Protein AF-A0A9N9VMU6-F1 (afdb_monomer_lite)

Sequence (62 aa):
MSKEPSESIAPRVWQACVICRRKKIKCDGNDPCRNCSSRNLICEYPGSNDNASSSRKSLSPA

Radius of gyration: 18.43 Å; chains: 1; bounding box: 47×32×51 Å

Organism: NCBI:txid160324

S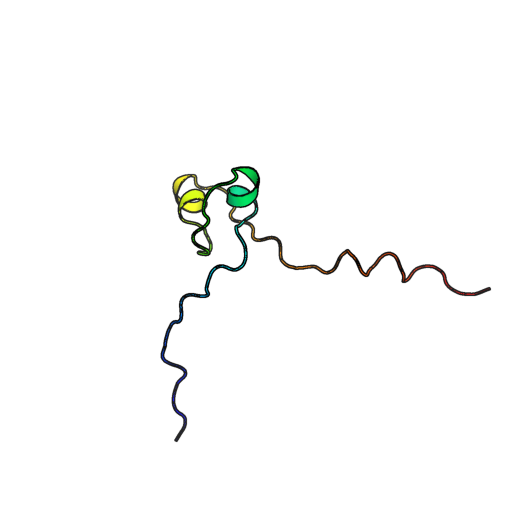econdary structure (DSSP, 8-state):
---------PPP--S--HHHHHHT------SS-HHHHHTT----------GGGSTTS-----

Foldseek 3Di:
DDDDPPDCPPPPQPFAFPVCVVVVHDFPNDVVTPVCVVVVHHGHRPPPPDPVPPVPPPDDDD

pLDDT: mean 73.37, std 14.65, range [47.94, 92.0]

Structure (mmCIF, N/CA/C/O backbone):
data_AF-A0A9N9VMU6-F1
#
_entry.id   AF-A0A9N9VMU6-F1
#
loop_
_atom_site.group_PDB
_atom_site.id
_atom_site.type_sym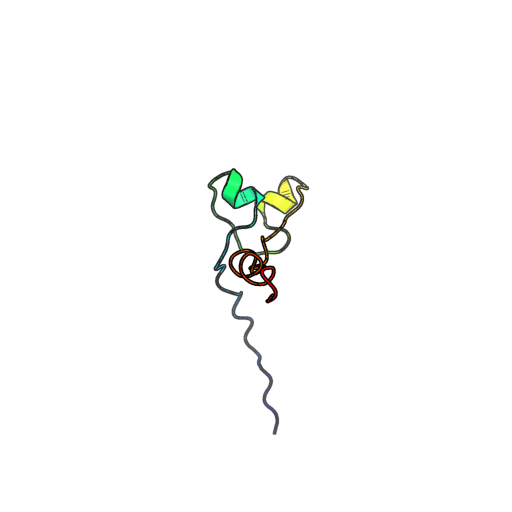bol
_atom_site.label_atom_id
_atom_site.label_alt_id
_atom_site.label_comp_id
_atom_site.label_asym_id
_atom_site.label_entity_id
_atom_site.label_seq_id
_atom_site.pdbx_PDB_ins_code
_atom_site.Cartn_x
_atom_site.Cartn_y
_atom_site.Cartn_z
_atom_site.occupancy
_atom_site.B_iso_or_equiv
_atom_site.auth_seq_id
_atom_site.auth_comp_id
_atom_site.auth_asym_id
_atom_site.auth_atom_id
_atom_site.pdbx_PDB_model_num
ATOM 1 N N . MET A 1 1 ? 27.880 -21.444 -20.405 1.00 47.94 1 MET A N 1
ATOM 2 C CA . MET A 1 1 ? 27.713 -21.459 -18.937 1.00 47.94 1 MET A CA 1
ATOM 3 C C . MET A 1 1 ? 26.802 -20.312 -18.541 1.00 47.94 1 MET A C 1
ATOM 5 O O . MET A 1 1 ? 27.220 -19.163 -18.594 1.00 47.94 1 MET A O 1
ATOM 9 N N . SER A 1 2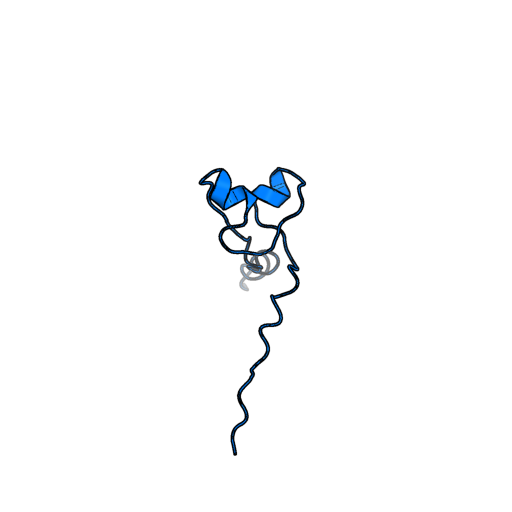 ? 25.550 -20.630 -18.230 1.00 50.78 2 SER A N 1
ATOM 10 C CA . SER A 1 2 ? 24.544 -19.708 -17.703 1.00 50.78 2 SER A CA 1
ATOM 11 C C . SER A 1 2 ? 24.932 -19.308 -16.276 1.00 50.78 2 SER A C 1
ATOM 13 O O . SER A 1 2 ? 25.122 -20.192 -15.446 1.00 50.78 2 SER A O 1
ATOM 15 N N . LYS A 1 3 ? 25.086 -18.012 -15.982 1.00 50.00 3 LYS A N 1
ATOM 16 C CA . LYS A 1 3 ? 25.207 -17.516 -14.601 1.00 50.00 3 LYS A CA 1
ATOM 17 C C . LYS A 1 3 ? 23.954 -16.722 -14.249 1.00 50.00 3 LYS A C 1
ATOM 19 O O . LYS A 1 3 ? 23.842 -15.551 -14.592 1.00 50.00 3 LYS A O 1
ATOM 24 N N . GLU A 1 4 ? 23.005 -17.436 -13.650 1.00 61.56 4 GLU A N 1
ATOM 25 C CA . GLU A 1 4 ? 22.312 -17.093 -12.403 1.00 61.56 4 GLU A CA 1
ATOM 26 C C . GLU A 1 4 ? 22.241 -15.588 -12.0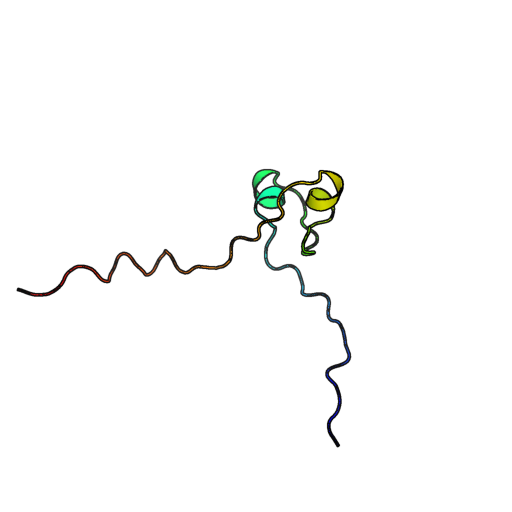66 1.00 61.56 4 GLU A C 1
ATOM 28 O O . GLU A 1 4 ? 23.248 -15.016 -11.631 1.00 61.56 4 GLU A O 1
ATOM 33 N N . PRO A 1 5 ? 21.067 -14.938 -12.163 1.00 57.25 5 PRO A N 1
ATOM 34 C CA . PRO A 1 5 ? 20.840 -13.646 -11.527 1.00 57.25 5 PRO A CA 1
ATOM 35 C C . PRO A 1 5 ? 20.692 -13.849 -10.009 1.00 57.25 5 PRO A C 1
ATOM 37 O O . PRO A 1 5 ? 19.597 -13.838 -9.455 1.00 57.25 5 PRO A O 1
ATOM 40 N N . SER A 1 6 ? 21.821 -14.069 -9.336 1.00 64.94 6 SER A N 1
ATOM 41 C CA . SER A 1 6 ? 21.944 -14.061 -7.880 1.00 64.94 6 SER A CA 1
ATOM 42 C C . SER A 1 6 ? 22.402 -12.681 -7.434 1.00 64.94 6 SER A C 1
ATOM 44 O O . SER A 1 6 ? 23.592 -12.445 -7.280 1.00 64.94 6 SER A O 1
ATOM 46 N N . GLU A 1 7 ? 21.458 -11.775 -7.223 1.00 55.00 7 GLU A N 1
ATOM 47 C CA . GLU A 1 7 ? 21.522 -10.877 -6.074 1.00 55.00 7 GLU A CA 1
ATOM 48 C C . GLU A 1 7 ? 20.134 -10.265 -5.909 1.00 55.00 7 GLU A C 1
ATOM 50 O O . GLU A 1 7 ? 19.640 -9.517 -6.754 1.00 55.00 7 GLU A O 1
ATOM 55 N N . SER A 1 8 ? 19.478 -10.631 -4.818 1.00 57.72 8 SER A N 1
ATOM 56 C CA . SER A 1 8 ? 18.228 -10.062 -4.336 1.00 57.72 8 SER A CA 1
ATOM 57 C C . SER A 1 8 ? 18.426 -8.584 -3.990 1.00 57.72 8 SER A C 1
ATOM 59 O O . SER A 1 8 ? 18.540 -8.204 -2.824 1.00 57.72 8 SER A O 1
ATOM 61 N N . ILE A 1 9 ? 18.482 -7.733 -5.014 1.00 61.53 9 ILE A N 1
ATOM 62 C CA . ILE A 1 9 ? 18.324 -6.290 -4.879 1.00 61.53 9 ILE A CA 1
ATOM 63 C C . ILE A 1 9 ? 16.869 -6.110 -4.470 1.00 61.53 9 ILE A C 1
ATOM 65 O O . ILE A 1 9 ? 15.980 -6.116 -5.321 1.00 61.53 9 ILE A O 1
ATOM 69 N N . ALA A 1 10 ? 16.617 -6.028 -3.160 1.00 58.97 10 ALA A N 1
ATOM 70 C CA . ALA A 1 10 ? 15.300 -5.682 -2.650 1.00 58.97 10 ALA A CA 1
ATOM 71 C C . ALA A 1 10 ? 14.829 -4.454 -3.445 1.00 58.97 10 ALA A C 1
ATOM 73 O O . ALA A 1 10 ? 15.546 -3.442 -3.454 1.00 58.97 10 ALA A O 1
ATOM 74 N N . PRO A 1 11 ? 13.721 -4.559 -4.202 1.00 58.44 11 PRO A N 1
ATOM 75 C CA . PRO A 1 11 ? 13.336 -3.523 -5.141 1.00 58.44 11 PRO A CA 1
ATOM 76 C C . PRO A 1 11 ? 13.226 -2.223 -4.356 1.00 58.44 11 PRO A C 1
ATOM 78 O O . PRO A 1 11 ? 12.469 -2.139 -3.387 1.00 58.44 11 PRO A O 1
ATOM 81 N N . ARG A 1 12 ? 14.039 -1.221 -4.724 1.00 58.38 12 ARG A N 1
ATOM 82 C CA . ARG A 1 12 ? 13.925 0.116 -4.136 1.00 58.38 12 ARG A CA 1
ATOM 83 C C . ARG A 1 12 ? 12.470 0.516 -4.287 1.00 58.38 12 ARG A C 1
ATOM 85 O O . ARG A 1 12 ? 11.976 0.602 -5.410 1.00 58.38 12 ARG A O 1
ATOM 92 N N . VAL A 1 13 ? 11.782 0.694 -3.163 1.00 64.06 13 VAL A N 1
ATOM 93 C CA . VAL A 1 13 ? 10.350 0.954 -3.195 1.00 64.06 13 VAL A CA 1
ATOM 94 C C . VAL A 1 13 ? 10.114 2.292 -3.891 1.00 64.06 13 VAL A C 1
ATOM 96 O O . VAL A 1 13 ? 10.367 3.361 -3.344 1.00 64.06 13 VAL A O 1
ATOM 99 N N . TRP A 1 14 ? 9.670 2.236 -5.142 1.00 68.56 14 TRP A N 1
ATOM 100 C CA . TRP A 1 14 ? 9.358 3.438 -5.913 1.00 68.56 14 TRP A CA 1
ATOM 101 C C . TRP A 1 14 ? 8.044 4.067 -5.436 1.00 68.56 14 TRP A C 1
ATOM 103 O O . TRP A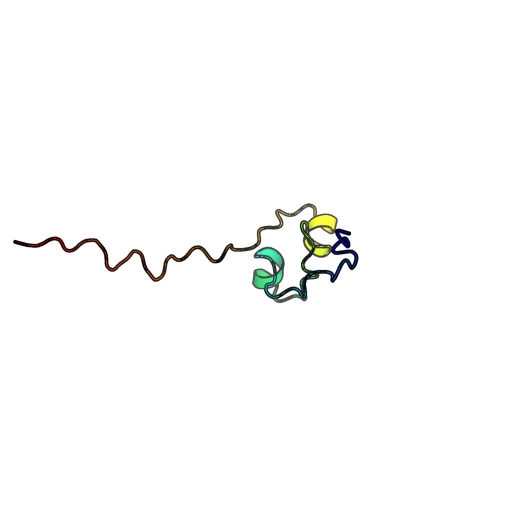 1 14 ? 7.818 5.269 -5.557 1.00 68.56 14 TRP A O 1
ATOM 113 N N . GLN A 1 15 ? 7.155 3.251 -4.871 1.00 77.31 15 GLN A N 1
ATOM 114 C CA . GLN A 1 15 ? 5.799 3.656 -4.556 1.00 77.31 15 GLN A CA 1
ATOM 115 C C . GLN A 1 15 ? 5.353 3.086 -3.219 1.00 77.31 15 GLN A C 1
ATOM 117 O O . GLN A 1 15 ? 5.454 1.892 -2.991 1.00 77.31 15 GLN A O 1
ATOM 122 N N . ALA A 1 16 ? 4.805 3.933 -2.351 1.00 86.12 16 ALA A N 1
ATOM 123 C CA . ALA A 1 16 ? 4.104 3.487 -1.156 1.00 86.12 16 ALA A CA 1
ATOM 124 C C . ALA A 1 16 ? 2.735 2.879 -1.508 1.00 86.12 16 ALA A C 1
ATOM 126 O O . ALA A 1 16 ? 2.049 3.379 -2.404 1.00 86.12 16 ALA A O 1
ATOM 127 N N . CYS A 1 17 ? 2.311 1.852 -0.767 1.00 89.06 17 CYS A N 1
ATOM 128 C CA . CYS A 1 17 ? 0.963 1.294 -0.880 1.00 89.06 17 CYS A CA 1
ATOM 129 C C . CYS A 1 17 ? -0.107 2.352 -0.556 1.00 89.06 17 CYS A C 1
ATOM 131 O O . CYS A 1 17 ? 0.174 3.368 0.093 1.00 89.06 17 CYS A O 1
ATOM 133 N N . VAL A 1 18 ? -1.354 2.106 -0.966 1.00 89.19 18 VAL A N 1
ATOM 134 C CA . VAL A 1 18 ? -2.506 2.997 -0.752 1.00 89.19 18 VAL A CA 1
ATOM 135 C C . VAL A 1 18 ? -2.644 3.372 0.725 1.00 89.19 18 VAL A C 1
ATOM 137 O O . VAL A 1 18 ? -2.845 4.542 1.045 1.00 89.19 18 VAL A O 1
ATOM 140 N N . ILE A 1 19 ? -2.469 2.419 1.643 1.00 90.62 19 ILE A N 1
ATOM 141 C CA . ILE A 1 19 ? -2.590 2.665 3.087 1.00 90.62 19 ILE A CA 1
ATOM 142 C C . ILE A 1 19 ? -1.498 3.612 3.590 1.00 90.62 19 ILE A C 1
ATOM 144 O O . ILE A 1 19 ? -1.805 4.590 4.278 1.00 90.62 19 ILE A O 1
ATOM 148 N N . CYS A 1 20 ? -0.236 3.359 3.237 1.00 90.81 20 CYS A N 1
ATOM 149 C CA . CYS A 1 20 ? 0.877 4.224 3.628 1.00 90.81 20 CYS A CA 1
ATOM 150 C C . CYS A 1 20 ? 0.774 5.610 2.978 1.00 90.81 20 CYS A C 1
ATOM 152 O O . CYS A 1 20 ? 1.032 6.602 3.658 1.00 90.81 20 CYS A O 1
ATOM 154 N N . ARG A 1 21 ? 0.318 5.702 1.718 1.00 89.19 21 ARG A N 1
ATOM 155 C CA . ARG A 1 21 ? 0.017 6.982 1.052 1.00 89.19 21 ARG A CA 1
ATOM 156 C C . ARG A 1 21 ? -1.074 7.760 1.784 1.00 89.19 21 ARG A C 1
ATOM 158 O O . ARG A 1 21 ? -0.868 8.930 2.094 1.00 89.19 21 ARG A O 1
ATOM 165 N N . ARG A 1 22 ? -2.205 7.121 2.109 1.00 89.31 22 ARG A N 1
ATOM 166 C CA . ARG A 1 22 ? -3.322 7.761 2.833 1.00 89.31 22 ARG A CA 1
ATOM 167 C C . ARG A 1 22 ? -2.912 8.223 4.227 1.00 89.31 22 ARG A C 1
ATOM 169 O O . ARG A 1 22 ? -3.314 9.298 4.653 1.00 89.31 22 ARG A O 1
ATOM 176 N N . LYS A 1 23 ? -2.086 7.435 4.918 1.00 88.94 23 LYS A N 1
ATOM 177 C CA . LYS A 1 23 ? -1.549 7.769 6.246 1.00 88.94 23 LYS A CA 1
ATOM 178 C C . LYS A 1 23 ? -0.334 8.706 6.204 1.00 88.94 23 LYS A C 1
ATOM 180 O O . LYS A 1 23 ? 0.111 9.118 7.266 1.00 88.94 23 LYS A O 1
ATOM 185 N N . LYS A 1 24 ? 0.198 9.031 5.017 1.00 87.19 24 LYS A N 1
ATOM 186 C CA . LYS A 1 24 ? 1.437 9.806 4.819 1.00 87.19 24 LYS A CA 1
ATOM 187 C C . LYS A 1 24 ? 2.621 9.291 5.655 1.00 87.19 24 LYS A C 1
ATOM 189 O O . LYS A 1 24 ? 3.373 10.071 6.228 1.00 87.19 24 LYS A O 1
ATOM 194 N N . ILE A 1 25 ? 2.785 7.971 5.724 1.00 87.62 25 ILE A N 1
ATOM 195 C CA . ILE A 1 25 ? 3.889 7.312 6.442 1.00 87.62 25 ILE A CA 1
ATOM 196 C C . ILE A 1 25 ? 4.856 6.634 5.469 1.00 87.62 25 ILE A C 1
ATOM 198 O O . ILE A 1 25 ? 4.501 6.338 4.324 1.00 87.62 25 ILE A O 1
ATOM 202 N N . LYS A 1 26 ? 6.071 6.335 5.944 1.00 82.62 26 LYS A N 1
ATOM 203 C CA . LYS A 1 26 ? 7.055 5.550 5.190 1.00 82.62 26 LYS A CA 1
ATOM 204 C C . LYS A 1 26 ? 6.488 4.158 4.887 1.00 82.62 26 LYS A C 1
ATOM 206 O O . LYS A 1 26 ? 5.917 3.507 5.759 1.00 82.62 26 LYS A O 1
ATOM 211 N N . CYS A 1 27 ? 6.625 3.725 3.639 1.00 87.06 27 CYS A N 1
ATOM 212 C CA . CYS A 1 27 ? 6.251 2.387 3.200 1.00 87.06 27 CYS A CA 1
ATOM 213 C C . CYS A 1 27 ? 7.517 1.585 2.916 1.00 87.06 27 CYS A C 1
ATOM 215 O O . CYS A 1 27 ? 8.429 2.104 2.278 1.00 87.06 27 CYS A O 1
ATOM 217 N N . ASP A 1 28 ? 7.555 0.335 3.368 1.00 85.44 28 ASP A N 1
ATOM 218 C CA . ASP A 1 28 ? 8.730 -0.532 3.227 1.00 85.44 28 ASP A CA 1
ATOM 219 C C . ASP A 1 28 ? 8.793 -1.257 1.874 1.00 85.44 28 ASP A C 1
ATOM 221 O O . ASP A 1 28 ? 9.777 -1.928 1.594 1.00 85.44 28 ASP A O 1
ATOM 225 N N . GLY A 1 29 ? 7.746 -1.163 1.047 1.00 79.62 29 GLY A N 1
ATOM 226 C CA . GLY A 1 29 ? 7.712 -1.809 -0.274 1.00 79.62 29 GLY A CA 1
ATOM 227 C C . GLY A 1 29 ? 7.537 -3.320 -0.280 1.00 79.62 29 GLY A C 1
ATOM 228 O O . GLY A 1 29 ? 7.568 -3.916 -1.347 1.00 79.62 29 GLY A O 1
ATOM 229 N N . ASN A 1 30 ? 7.360 -3.928 0.889 1.00 80.38 30 ASN A N 1
ATOM 230 C CA . ASN A 1 30 ? 6.977 -5.328 1.002 1.00 80.38 30 ASN A CA 1
ATOM 231 C C . ASN A 1 30 ? 5.477 -5.473 0.739 1.00 80.38 30 ASN A C 1
ATOM 233 O O . ASN A 1 30 ? 4.711 -4.573 1.087 1.00 80.38 30 ASN A O 1
ATOM 237 N N . ASP A 1 31 ? 5.065 -6.610 0.186 1.00 78.75 31 ASP A N 1
ATOM 238 C CA . ASP A 1 31 ? 3.659 -6.971 0.049 1.00 78.75 31 ASP A CA 1
ATOM 239 C C . ASP A 1 31 ? 3.370 -8.230 0.883 1.00 78.75 31 ASP A C 1
ATOM 241 O O . ASP A 1 31 ? 3.863 -9.306 0.543 1.00 78.75 31 ASP A O 1
ATOM 245 N N . PRO A 1 32 ? 2.653 -8.113 2.018 1.00 85.38 32 PRO A N 1
ATOM 246 C CA . PRO A 1 32 ? 2.100 -6.896 2.621 1.00 85.38 32 PRO A CA 1
ATOM 247 C C . PRO A 1 32 ? 3.150 -6.020 3.332 1.00 85.38 32 PRO A C 1
ATOM 249 O O . PRO A 1 32 ? 4.088 -6.503 3.967 1.00 85.38 32 PRO A O 1
ATOM 252 N N . CYS A 1 33 ? 2.946 -4.699 3.305 1.00 89.19 33 CYS A N 1
ATOM 253 C CA . CYS A 1 33 ? 3.844 -3.746 3.960 1.00 89.19 33 CYS A CA 1
ATOM 254 C C . CYS A 1 33 ? 3.863 -3.977 5.481 1.00 89.19 33 CYS A C 1
ATOM 256 O O . CYS A 1 33 ? 2.841 -4.372 6.040 1.00 89.19 33 CYS A O 1
ATOM 258 N N . ARG A 1 34 ? 4.957 -3.679 6.199 1.00 89.31 34 ARG A N 1
ATOM 259 C CA . ARG A 1 34 ? 5.059 -3.991 7.644 1.00 89.31 34 ARG A CA 1
ATOM 260 C C . ARG A 1 34 ? 3.913 -3.385 8.459 1.00 89.31 34 ARG A C 1
ATOM 262 O O . ARG A 1 34 ? 3.299 -4.062 9.273 1.00 89.31 34 ARG A O 1
ATOM 269 N N . ASN A 1 35 ? 3.543 -2.138 8.166 1.00 88.94 35 ASN A N 1
ATOM 270 C CA . ASN A 1 35 ? 2.400 -1.481 8.803 1.00 88.94 35 ASN A CA 1
ATOM 271 C C . ASN A 1 35 ? 1.042 -2.098 8.411 1.00 88.94 35 ASN A C 1
ATOM 273 O O . ASN A 1 35 ? 0.111 -2.096 9.213 1.00 88.94 35 ASN A O 1
ATOM 277 N N . CYS A 1 36 ? 0.916 -2.588 7.179 1.00 90.94 36 CYS A N 1
ATOM 278 C CA . CYS A 1 36 ? -0.283 -3.242 6.672 1.00 90.94 36 CYS A CA 1
ATOM 279 C C . CYS A 1 36 ? -0.453 -4.607 7.348 1.00 90.94 36 CYS A C 1
ATOM 281 O O . CYS A 1 36 ? -1.505 -4.875 7.915 1.00 90.94 36 CYS A O 1
ATOM 283 N N . SER A 1 37 ? 0.622 -5.399 7.387 1.00 91.00 37 SER A N 1
ATOM 284 C CA . SER A 1 37 ? 0.701 -6.698 8.056 1.00 91.00 37 SER A CA 1
ATOM 285 C C . SER A 1 37 ? 0.396 -6.587 9.551 1.00 91.00 37 SER A C 1
ATOM 287 O O . SER A 1 37 ? -0.513 -7.256 10.029 1.00 91.00 37 SER A O 1
ATOM 289 N N . SER A 1 38 ? 1.041 -5.670 10.285 1.00 92.00 38 SER A N 1
ATOM 290 C CA . SER A 1 38 ? 0.788 -5.505 11.728 1.00 92.00 38 SER A CA 1
ATOM 291 C C . SER A 1 38 ? -0.641 -5.079 12.068 1.00 92.00 38 SER A C 1
ATOM 293 O O . SER A 1 38 ? -1.108 -5.330 13.173 1.00 92.00 38 SER A O 1
ATOM 295 N N . ARG A 1 39 ? -1.333 -4.402 11.147 1.00 90.06 39 ARG A N 1
ATOM 296 C CA . ARG A 1 39 ? -2.726 -3.969 11.331 1.00 90.06 39 ARG A CA 1
ATOM 297 C C . ARG A 1 39 ? -3.727 -4.881 10.622 1.00 90.06 39 ARG A C 1
ATOM 299 O O . ARG A 1 39 ? -4.910 -4.558 10.607 1.00 90.06 39 ARG A O 1
ATOM 306 N N . ASN A 1 40 ? -3.244 -5.958 10.003 1.00 89.62 40 ASN A N 1
ATOM 307 C CA . ASN A 1 40 ? -4.016 -6.865 9.163 1.00 89.62 40 ASN A CA 1
ATOM 308 C C . ASN A 1 40 ? -4.871 -6.137 8.101 1.00 89.62 40 ASN A C 1
ATOM 310 O O . ASN A 1 40 ? -6.003 -6.524 7.811 1.00 89.62 40 ASN A O 1
ATOM 314 N N . LEU A 1 41 ? -4.336 -5.037 7.561 1.00 89.44 41 LEU A N 1
ATOM 315 C CA . LEU A 1 41 ? -4.983 -4.205 6.551 1.00 89.44 41 LEU A CA 1
ATOM 316 C C . LEU A 1 41 ? -4.626 -4.685 5.149 1.00 89.44 41 LEU A C 1
ATOM 318 O O . LEU A 1 41 ? -3.524 -5.176 4.905 1.00 89.44 41 LEU A O 1
ATOM 322 N N . ILE A 1 42 ? -5.536 -4.425 4.215 1.00 87.69 42 ILE A N 1
ATOM 323 C CA . ILE A 1 42 ? -5.337 -4.694 2.794 1.00 87.69 42 ILE A CA 1
ATOM 324 C C . ILE A 1 42 ? -4.194 -3.810 2.281 1.00 87.69 42 ILE A C 1
ATOM 326 O O . ILE A 1 42 ? -4.304 -2.581 2.226 1.00 87.69 42 ILE A O 1
ATOM 330 N N . CYS A 1 43 ? -3.071 -4.445 1.952 1.00 88.31 43 CYS A N 1
ATOM 331 C CA . CYS A 1 43 ? -1.940 -3.799 1.310 1.00 88.31 43 CYS A CA 1
ATOM 332 C C . CYS A 1 43 ? -2.192 -3.789 -0.195 1.00 88.31 43 CYS A C 1
ATOM 334 O O . CYS A 1 43 ? -2.010 -4.793 -0.864 1.00 88.31 43 CYS A O 1
ATOM 336 N N . GLU A 1 44 ? -2.654 -2.658 -0.715 1.00 86.69 44 GLU A N 1
ATOM 337 C CA . GLU A 1 44 ? -2.839 -2.484 -2.151 1.00 86.69 44 GLU A CA 1
ATOM 338 C C . GLU A 1 44 ? -1.812 -1.480 -2.662 1.00 86.69 44 GLU A C 1
ATOM 340 O O . GLU A 1 44 ? -1.693 -0.371 -2.130 1.00 86.69 44 GLU A O 1
ATOM 345 N N . TYR A 1 45 ? -1.048 -1.855 -3.680 1.00 84.25 45 TYR A N 1
ATOM 346 C CA . TYR A 1 45 ? -0.218 -0.919 -4.426 1.00 84.25 45 TYR A CA 1
ATOM 347 C C . TYR A 1 45 ? -1.006 -0.489 -5.659 1.00 84.25 45 TYR A C 1
ATOM 349 O O . TYR A 1 45 ? -1.407 -1.358 -6.430 1.00 84.25 45 TYR A O 1
ATOM 357 N N . PRO A 1 46 ? -1.243 0.820 -5.870 1.00 76.06 46 PRO A N 1
ATOM 358 C CA . PRO A 1 46 ? -1.948 1.256 -7.062 1.00 76.06 46 PRO A CA 1
ATOM 359 C C . PRO A 1 46 ? -1.041 0.961 -8.256 1.00 76.06 46 PRO A C 1
ATOM 361 O O . PRO A 1 46 ? -0.068 1.678 -8.489 1.00 76.06 46 PRO A O 1
ATOM 364 N N . GLY A 1 47 ? -1.305 -0.136 -8.968 1.00 69.81 47 GLY A N 1
ATOM 365 C CA . GLY A 1 47 ? -0.638 -0.426 -10.229 1.00 69.81 47 GLY A CA 1
ATOM 366 C C . GLY A 1 47 ? -0.796 0.790 -11.131 1.00 69.81 47 GLY A C 1
ATOM 367 O O . GLY A 1 47 ? -1.852 1.428 -11.115 1.00 69.81 47 GLY A O 1
ATOM 368 N N . SER A 1 48 ? 0.262 1.157 -11.851 1.00 61.88 48 SER A N 1
ATOM 369 C CA . SER A 1 48 ? 0.247 2.215 -12.861 1.00 61.88 48 SER A CA 1
ATOM 370 C C . SER A 1 48 ? -0.698 1.826 -13.998 1.00 61.88 48 SER A C 1
ATOM 372 O O . SER A 1 48 ? -0.254 1.549 -15.094 1.00 61.88 48 SER A O 1
ATOM 374 N N . ASN A 1 49 ? -1.998 1.739 -13.740 1.00 56.28 49 ASN A N 1
ATOM 375 C CA . ASN A 1 49 ? -2.996 1.439 -14.742 1.00 56.28 49 ASN A CA 1
ATOM 376 C C . ASN A 1 49 ? -3.469 2.774 -15.307 1.00 56.28 49 ASN A C 1
ATOM 378 O O . ASN A 1 49 ? -4.505 3.297 -14.898 1.00 56.28 49 ASN A O 1
ATOM 382 N N . ASP A 1 50 ? -2.618 3.367 -16.144 1.00 56.75 50 ASP A N 1
ATOM 383 C CA . ASP A 1 50 ? -2.923 3.944 -17.463 1.00 56.75 50 ASP A CA 1
ATOM 384 C C . ASP A 1 50 ? -4.286 4.622 -17.701 1.00 56.75 50 ASP A C 1
ATOM 386 O O . ASP A 1 50 ? -4.758 4.668 -18.833 1.00 56.75 50 ASP A O 1
ATOM 390 N N . ASN A 1 51 ? -4.962 5.191 -16.704 1.00 57.31 51 ASN A N 1
ATOM 391 C CA . ASN A 1 51 ? -6.295 5.760 -16.934 1.00 57.31 51 ASN A CA 1
ATOM 392 C C . ASN A 1 51 ? -6.260 7.189 -17.499 1.00 57.31 51 ASN A C 1
ATOM 394 O O . ASN A 1 51 ? -7.290 7.738 -17.871 1.00 57.31 51 ASN A O 1
ATOM 398 N N . ALA A 1 52 ? -5.072 7.777 -17.665 1.00 52.75 52 ALA A N 1
ATOM 399 C CA . ALA A 1 52 ? -4.918 9.058 -18.355 1.00 52.75 52 ALA A CA 1
ATOM 400 C C . ALA A 1 52 ? -4.961 8.938 -19.897 1.00 52.75 52 ALA A C 1
ATOM 402 O O . ALA A 1 52 ? -4.947 9.960 -20.579 1.00 52.75 52 ALA A O 1
ATOM 403 N N . SER A 1 53 ? -5.035 7.723 -20.469 1.00 54.69 53 SER A N 1
ATOM 404 C CA . SER A 1 53 ? -5.013 7.511 -21.933 1.00 54.69 53 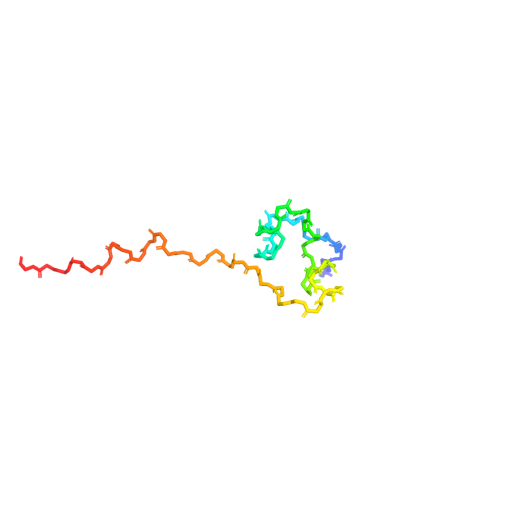SER A CA 1
ATOM 405 C C . SER A 1 53 ? -6.272 6.838 -22.513 1.00 54.69 53 SER A C 1
ATOM 407 O O . SER A 1 53 ? -6.317 6.526 -23.711 1.00 54.69 53 SER A O 1
ATOM 409 N N . SER A 1 54 ? -7.320 6.635 -21.707 1.00 57.66 54 SER A N 1
ATOM 410 C CA . SER A 1 54 ? -8.593 6.065 -22.187 1.00 57.66 54 SER A CA 1
ATOM 411 C C . SER A 1 54 ? -9.642 7.113 -22.572 1.00 57.66 54 SER A C 1
ATOM 413 O O . SER A 1 54 ? -10.480 6.823 -23.419 1.00 57.66 54 SER A O 1
ATOM 415 N N . SER A 1 55 ? -9.540 8.368 -22.113 1.00 59.59 55 SER A N 1
ATOM 416 C CA . SER A 1 55 ? -10.502 9.423 -22.502 1.00 59.59 55 SER A CA 1
ATOM 417 C C . SER A 1 55 ? -10.327 9.998 -23.916 1.00 59.59 55 SER A C 1
ATOM 419 O O . SER A 1 55 ? -11.070 10.895 -24.295 1.00 59.59 55 SER A O 1
ATOM 421 N N . ARG A 1 56 ? -9.383 9.499 -24.730 1.00 61.94 56 ARG A N 1
ATOM 422 C CA . ARG A 1 56 ? -9.185 9.971 -26.120 1.00 61.94 56 ARG A CA 1
ATOM 423 C C . ARG A 1 56 ? -9.580 8.977 -27.217 1.00 61.94 56 ARG A C 1
ATOM 425 O O . ARG A 1 56 ? -9.226 9.213 -28.367 1.00 61.94 56 ARG A O 1
ATOM 432 N N . LYS A 1 57 ? -10.244 7.856 -26.899 1.00 62.31 57 LYS A N 1
ATOM 433 C CA . LYS A 1 57 ? -10.614 6.830 -27.905 1.00 62.31 57 LYS A CA 1
ATOM 434 C C . LYS A 1 57 ? -12.113 6.663 -28.178 1.00 62.31 57 LYS A C 1
ATOM 436 O O . LYS A 1 57 ? -12.510 5.670 -28.772 1.00 62.31 57 LYS A O 1
ATOM 441 N N . SER A 1 58 ? -12.944 7.651 -27.861 1.00 61.84 58 SER A N 1
ATOM 442 C CA . SER A 1 58 ? -14.366 7.614 -28.228 1.00 61.84 58 SER A CA 1
ATOM 443 C C . SER A 1 58 ? -14.854 8.929 -28.833 1.00 61.84 58 SER A C 1
ATOM 445 O O . SER A 1 58 ? -15.761 9.558 -28.305 1.00 61.84 58 SER A O 1
ATOM 447 N N . LEU A 1 59 ? -14.257 9.343 -29.949 1.00 62.62 59 LEU A N 1
ATOM 448 C CA . LEU A 1 59 ? -14.953 10.134 -30.965 1.00 62.62 59 LEU A CA 1
ATOM 449 C C . LEU A 1 59 ? -14.599 9.501 -32.314 1.00 62.62 59 LEU A C 1
ATOM 451 O O . LEU A 1 59 ? -13.521 9.728 -32.858 1.00 62.62 59 LEU A O 1
ATOM 455 N N . SER A 1 60 ? -15.464 8.589 -32.760 1.00 58.66 60 SER A N 1
ATOM 456 C CA . SER A 1 60 ? -15.426 8.002 -34.100 1.00 58.66 60 SER A CA 1
ATOM 457 C C . SER A 1 60 ? -16.078 8.953 -35.116 1.00 58.66 60 SER A C 1
ATOM 459 O O . SER A 1 60 ? -16.873 9.805 -34.715 1.00 58.66 60 SER A O 1
ATOM 461 N N . PRO A 1 61 ? -15.706 8.829 -36.400 1.00 67.44 61 PRO A N 1
ATOM 462 C CA . PRO A 1 61 ? -15.946 9.809 -37.453 1.00 67.44 61 PRO A CA 1
ATOM 463 C C . PRO A 1 61 ? -17.381 9.748 -37.992 1.00 67.44 61 PRO A C 1
ATOM 465 O O . PRO A 1 61 ? -17.989 8.677 -38.011 1.00 67.44 61 PRO A O 1
ATOM 468 N N . ALA A 1 62 ? -17.877 10.888 -38.474 1.00 54.38 62 ALA A N 1
ATOM 469 C CA . ALA A 1 62 ? -19.014 10.997 -39.385 1.00 54.38 62 ALA A CA 1
ATOM 470 C C . ALA A 1 62 ? -18.639 11.963 -40.512 1.00 54.38 62 ALA A C 1
ATOM 472 O O . ALA A 1 62 ? -17.986 12.985 -40.192 1.00 54.38 62 ALA A O 1
#

InterPro domains:
  IPR001138 Zn(2)Cys(6) fungal-type DNA-binding domain [PF00172] (15-49)
  IPR001138 Zn(2)Cys(6) fungal-type DNA-binding domain [PS00463] (16-43)
  IPR001138 Zn(2)Cys(6) fungal-type DNA-binding domain [PS50048] (16-45)
  IPR001138 Zn(2)Cys(6) fungal-type DNA-binding domain [SM00066] (11-54)
  IPR001138 Zn(2)Cys(6) fungal-type DNA-binding domain [cd00067] (12-46)
  IPR036864 Zn(2)-C6 fungal-type DNA-binding domain superfamily [G3DSA:4.10.240.10] (8-61)
  IPR036864 Zn(2)-C6 fungal-type DNA-binding domain superfamily [SSF57701] (8-47)
  IPR051615 Transcriptional Regulatory Elements [PTHR31313] (12-56)